Protein AF-E6PV06-F1 (afdb_monomer_lite)

Organism: NCBI:txid410659

Structure (mmCIF, N/CA/C/O backbone):
data_AF-E6PV06-F1
#
_entry.id   AF-E6PV06-F1
#
loop_
_atom_site.group_PDB
_atom_site.id
_atom_site.type_symbol
_atom_site.label_atom_id
_atom_site.label_alt_id
_atom_site.label_comp_id
_atom_site.label_asym_id
_atom_site.label_entity_id
_atom_site.label_seq_id
_atom_site.pdbx_PDB_ins_code
_atom_site.Cartn_x
_atom_site.Cartn_y
_atom_site.Cartn_z
_atom_site.occupancy
_atom_site.B_iso_or_equiv
_atom_site.auth_seq_id
_atom_site.auth_comp_id
_atom_site.auth_asym_id
_atom_site.auth_atom_id
_atom_site.pdbx_PDB_model_num
ATOM 1 N N . MET A 1 1 ? -6.419 16.942 9.540 1.00 58.41 1 MET A N 1
ATOM 2 C CA . MET A 1 1 ? -6.275 15.975 10.646 1.00 58.41 1 MET A CA 1
ATOM 3 C C . MET A 1 1 ? -7.640 15.624 11.221 1.00 58.41 1 MET A C 1
ATOM 5 O O . MET A 1 1 ? -8.009 14.469 11.120 1.00 58.41 1 MET A O 1
ATOM 9 N N . GLU A 1 2 ? -8.436 16.612 11.647 1.00 61.44 2 GLU A N 1
ATOM 10 C CA . GLU A 1 2 ? -9.805 16.440 12.187 1.00 61.44 2 GLU A CA 1
ATOM 11 C C . GLU A 1 2 ? -10.717 15.531 11.332 1.00 61.44 2 GLU A C 1
ATOM 13 O O . GLU A 1 2 ? -11.203 14.512 11.805 1.00 61.44 2 GLU A O 1
ATOM 18 N N . ARG A 1 3 ? -10.823 15.776 10.016 1.00 82.88 3 ARG A N 1
ATOM 19 C CA . ARG A 1 3 ? -11.625 14.914 9.119 1.00 82.88 3 ARG A CA 1
ATOM 20 C C . ARG A 1 3 ? -11.124 13.471 8.984 1.00 82.88 3 ARG A C 1
ATOM 22 O O . ARG A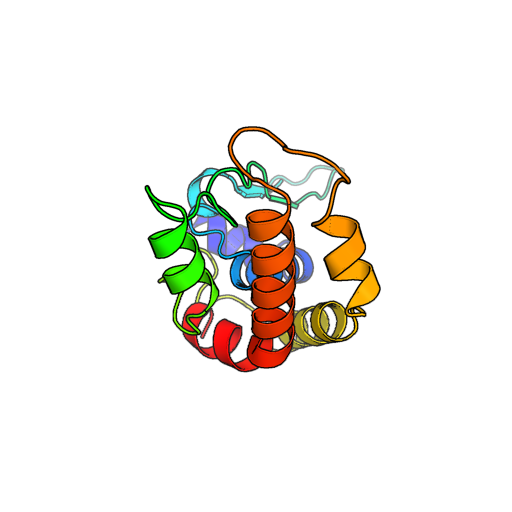 1 3 ? -11.910 12.590 8.646 1.00 82.88 3 ARG A O 1
ATOM 29 N N . ALA A 1 4 ? -9.828 13.223 9.177 1.00 87.94 4 ALA A N 1
ATOM 30 C CA . ALA A 1 4 ? -9.264 11.878 9.060 1.00 87.94 4 ALA A CA 1
ATOM 31 C C . ALA A 1 4 ? -9.593 11.039 10.297 1.00 87.94 4 ALA A C 1
ATOM 33 O O . ALA A 1 4 ? -9.985 9.887 10.162 1.00 87.94 4 ALA A O 1
ATOM 34 N N . GLU A 1 5 ? -9.512 11.646 11.478 1.00 90.38 5 GLU A N 1
ATOM 35 C CA . GLU A 1 5 ? -9.878 11.017 12.746 1.00 90.38 5 GLU A CA 1
ATOM 36 C C . GLU A 1 5 ? -11.382 10.706 12.811 1.00 90.38 5 GLU A C 1
ATOM 38 O O . GLU A 1 5 ? -11.776 9.589 13.151 1.00 90.38 5 GLU A O 1
ATOM 43 N N . GLU A 1 6 ? -12.230 11.641 12.371 1.00 91.12 6 GLU A N 1
ATOM 44 C CA . GLU A 1 6 ? -13.673 11.407 12.228 1.00 91.12 6 GLU A CA 1
ATOM 45 C C . GLU A 1 6 ? -13.973 10.275 11.235 1.00 91.12 6 GLU A C 1
ATOM 47 O O . GLU A 1 6 ? -14.814 9.413 11.498 1.00 91.12 6 GLU A O 1
ATOM 52 N N . THR A 1 7 ? -13.256 10.241 10.106 1.00 90.94 7 THR A N 1
ATOM 53 C CA . THR A 1 7 ? -13.402 9.176 9.105 1.00 90.94 7 THR A CA 1
ATOM 54 C C . THR A 1 7 ? -12.984 7.824 9.670 1.00 90.94 7 THR A C 1
ATOM 56 O O . THR A 1 7 ? -13.732 6.866 9.521 1.00 90.94 7 THR A O 1
ATOM 59 N N . ALA A 1 8 ? -11.836 7.737 10.346 1.00 93.38 8 ALA A N 1
ATOM 60 C CA . ALA A 1 8 ? -11.355 6.497 10.954 1.00 93.38 8 ALA A CA 1
ATOM 61 C C . ALA A 1 8 ? -12.289 6.008 12.071 1.00 93.38 8 ALA A C 1
ATOM 63 O O . ALA A 1 8 ? -12.487 4.808 12.225 1.00 93.38 8 ALA A O 1
ATOM 64 N N . THR A 1 9 ? -12.919 6.927 12.805 1.00 93.38 9 THR A N 1
ATOM 65 C CA . THR A 1 9 ? -13.912 6.589 13.834 1.00 93.38 9 THR A CA 1
ATOM 66 C C . THR A 1 9 ? -15.202 6.044 13.222 1.00 93.38 9 THR A C 1
ATOM 68 O O . THR A 1 9 ? -15.767 5.071 13.720 1.00 93.38 9 THR A O 1
ATOM 71 N N . ARG A 1 10 ? -15.687 6.660 12.137 1.00 92.06 10 ARG A N 1
ATOM 72 C CA . ARG A 1 10 ? -16.947 6.272 11.487 1.00 92.06 10 ARG A CA 1
ATOM 73 C C . ARG A 1 10 ? -16.811 5.041 10.585 1.00 92.06 10 ARG A C 1
ATOM 75 O O . ARG A 1 10 ? -17.741 4.243 10.515 1.00 92.06 10 ARG A O 1
ATOM 82 N N . TYR A 1 11 ? -15.673 4.908 9.911 1.00 94.06 11 TYR A N 1
ATOM 83 C CA . TYR A 1 11 ? -15.361 3.878 8.916 1.00 94.06 11 TYR A CA 1
ATOM 84 C C . TYR A 1 11 ? -14.050 3.149 9.260 1.00 94.06 11 TYR A C 1
ATOM 86 O O . TYR A 1 11 ? -13.089 3.195 8.486 1.00 94.06 11 TYR A O 1
ATOM 94 N N . PRO A 1 12 ? -13.951 2.504 10.437 1.00 94.88 12 PRO A N 1
ATOM 95 C CA . PRO A 1 12 ? -12.684 1.959 10.927 1.00 94.88 12 PRO A CA 1
ATOM 96 C C . PRO A 1 12 ? -12.148 0.817 10.057 1.00 94.88 12 PRO A C 1
ATOM 98 O O . PRO A 1 12 ? -10.938 0.697 9.862 1.00 94.88 12 PRO A O 1
ATOM 101 N N . VAL A 1 13 ? -13.039 -0.010 9.500 1.00 95.75 13 VAL A N 1
ATOM 102 C CA . VAL A 1 13 ? -12.659 -1.133 8.633 1.00 95.75 13 VAL A CA 1
ATOM 103 C C . VAL A 1 13 ? -12.155 -0.616 7.292 1.00 95.75 13 VAL A C 1
ATOM 105 O O . VAL A 1 13 ? -11.106 -1.039 6.816 1.00 95.75 13 VAL A O 1
ATOM 108 N N . GLU A 1 14 ? -12.875 0.320 6.684 1.00 95.50 14 GLU A N 1
ATOM 109 C CA . GLU A 1 14 ? -12.524 0.888 5.392 1.00 95.50 14 GLU A CA 1
ATOM 110 C C . GLU A 1 14 ? -11.237 1.710 5.490 1.00 95.50 14 GLU A C 1
ATOM 112 O O . GLU A 1 14 ? -10.366 1.565 4.631 1.00 95.50 14 GLU A O 1
ATOM 117 N N . ALA A 1 15 ? -11.076 2.511 6.549 1.00 95.88 15 ALA A N 1
ATOM 118 C CA . ALA A 1 15 ? -9.859 3.276 6.811 1.00 95.88 15 ALA A CA 1
ATOM 119 C C . ALA A 1 15 ? -8.634 2.359 6.967 1.00 95.88 15 ALA A C 1
ATOM 121 O O . ALA A 1 15 ? -7.581 2.637 6.388 1.00 95.88 15 ALA A O 1
ATOM 122 N N . ALA A 1 16 ? -8.775 1.237 7.681 1.00 96.88 16 ALA A N 1
ATOM 123 C CA . ALA A 1 16 ? -7.719 0.234 7.788 1.00 96.88 16 ALA A CA 1
ATOM 124 C C . ALA A 1 16 ? -7.423 -0.430 6.435 1.00 96.88 16 ALA A C 1
ATOM 126 O O . ALA A 1 16 ? -6.260 -0.525 6.036 1.00 96.88 16 ALA A O 1
ATOM 127 N N . ASN A 1 17 ? -8.465 -0.833 5.702 1.00 96.88 17 ASN A N 1
ATOM 128 C CA . ASN A 1 17 ? -8.321 -1.487 4.406 1.00 96.88 17 ASN A CA 1
ATOM 129 C C . ASN A 1 17 ? -7.593 -0.590 3.396 1.00 96.88 17 ASN A C 1
ATOM 131 O O . ASN A 1 17 ? -6.639 -1.037 2.759 1.00 96.88 17 ASN A O 1
ATOM 135 N N . ILE A 1 18 ? -8.014 0.674 3.265 1.00 95.81 18 ILE A N 1
ATOM 136 C CA . ILE A 1 18 ? -7.409 1.600 2.303 1.00 95.81 18 ILE A CA 1
ATOM 137 C C . ILE A 1 18 ? -5.978 1.961 2.701 1.00 95.81 18 ILE A C 1
ATOM 139 O O . ILE A 1 18 ? -5.127 2.036 1.827 1.00 95.81 18 ILE A O 1
ATOM 143 N N . ALA A 1 19 ? -5.680 2.113 3.996 1.00 96.75 19 ALA A N 1
ATOM 144 C CA . ALA A 1 19 ? -4.329 2.435 4.448 1.00 96.75 19 ALA A CA 1
ATOM 145 C C . ALA A 1 19 ? -3.337 1.301 4.164 1.00 96.75 19 ALA A C 1
ATOM 147 O O . ALA A 1 19 ? -2.221 1.552 3.712 1.00 96.75 19 ALA A O 1
ATOM 148 N N . VAL A 1 20 ? -3.742 0.049 4.406 1.00 97.75 20 VAL A N 1
ATOM 149 C CA . VAL A 1 20 ? -2.920 -1.125 4.080 1.00 97.75 20 VAL A CA 1
ATOM 150 C C . VAL A 1 20 ? -2.760 -1.267 2.568 1.00 97.75 20 VAL A C 1
ATOM 152 O O . VAL A 1 20 ? -1.658 -1.537 2.094 1.00 97.75 20 VAL A O 1
ATOM 155 N N . PHE A 1 21 ? -3.830 -1.039 1.803 1.00 97.00 21 PHE A N 1
ATOM 156 C CA . PHE A 1 21 ? -3.769 -1.058 0.345 1.00 97.00 21 PHE A CA 1
ATOM 157 C C . PHE A 1 21 ? -2.824 0.020 -0.203 1.00 97.00 21 PHE A C 1
ATOM 159 O O . PHE A 1 21 ? -1.928 -0.297 -0.980 1.00 97.00 21 PHE A O 1
ATOM 166 N N . ASP A 1 22 ? -2.956 1.265 0.258 1.00 96.88 22 ASP A N 1
ATOM 167 C CA . ASP A 1 22 ? -2.097 2.387 -0.126 1.00 96.88 22 ASP A CA 1
ATOM 168 C C . ASP A 1 22 ? -0.629 2.119 0.232 1.00 96.88 22 ASP A C 1
ATOM 170 O O . ASP A 1 22 ? 0.265 2.372 -0.579 1.00 96.88 22 ASP A O 1
ATOM 174 N N . ALA A 1 23 ? -0.369 1.531 1.404 1.00 97.12 23 ALA A N 1
ATOM 175 C CA . ALA A 1 23 ? 0.966 1.093 1.788 1.00 97.12 23 ALA A CA 1
ATOM 176 C C . ALA A 1 23 ? 1.512 0.017 0.834 1.00 97.12 23 ALA A C 1
ATOM 178 O O . ALA A 1 23 ? 2.681 0.081 0.448 1.00 97.12 23 ALA A O 1
ATOM 179 N N . TRP A 1 24 ? 0.691 -0.944 0.406 1.00 97.88 24 TRP A N 1
ATOM 180 C CA . TRP A 1 24 ? 1.106 -1.986 -0.535 1.00 97.88 24 TRP A CA 1
ATOM 181 C C . TRP A 1 24 ? 1.461 -1.418 -1.916 1.00 97.88 24 TRP A C 1
ATOM 183 O O . TRP A 1 24 ? 2.528 -1.741 -2.432 1.00 97.88 24 TRP A O 1
ATOM 193 N N . ILE A 1 25 ? 0.652 -0.511 -2.471 1.00 96.62 25 ILE A N 1
ATOM 194 C CA . ILE A 1 25 ? 0.856 0.051 -3.824 1.00 96.62 25 ILE A CA 1
ATOM 195 C C . ILE A 1 25 ? 1.739 1.313 -3.864 1.00 96.62 25 ILE A C 1
ATOM 197 O O . ILE A 1 25 ? 1.902 1.933 -4.915 1.00 96.62 25 ILE A O 1
ATOM 201 N N . CYS A 1 26 ? 2.296 1.715 -2.722 1.00 96.00 26 CYS A N 1
ATOM 202 C CA . CYS A 1 26 ? 3.068 2.945 -2.536 1.00 96.00 26 CYS A CA 1
ATOM 203 C C . CYS A 1 26 ? 2.309 4.264 -2.783 1.00 96.00 26 CYS A C 1
ATOM 205 O O . CYS A 1 26 ? 2.908 5.252 -3.203 1.00 96.00 26 CYS A O 1
ATOM 207 N N . ASN A 1 27 ? 1.011 4.328 -2.495 1.00 94.81 27 ASN A N 1
ATOM 208 C CA . ASN A 1 27 ? 0.254 5.568 -2.641 1.00 94.81 27 ASN A CA 1
ATOM 209 C C . ASN A 1 27 ? 0.576 6.569 -1.515 1.00 94.81 27 ASN A C 1
ATOM 211 O O . ASN A 1 27 ? 0.281 6.320 -0.346 1.00 94.81 27 ASN A O 1
ATOM 215 N N . ALA A 1 28 ? 1.151 7.719 -1.874 1.00 88.75 28 ALA A N 1
ATOM 216 C CA . ALA A 1 28 ? 1.530 8.771 -0.930 1.00 88.75 28 ALA A CA 1
ATOM 217 C C . ALA A 1 28 ? 0.502 9.916 -0.807 1.00 88.75 28 ALA A C 1
ATOM 219 O O . ALA A 1 28 ? 0.634 10.742 0.095 1.00 88.75 28 ALA A O 1
ATOM 220 N N . ASP A 1 29 ? -0.520 9.978 -1.671 1.00 88.38 29 ASP A N 1
ATOM 221 C CA . ASP A 1 29 ? -1.415 11.145 -1.803 1.00 88.38 29 ASP A CA 1
ATOM 222 C C . ASP A 1 29 ? -2.869 10.868 -1.368 1.00 88.38 29 ASP A C 1
ATOM 224 O O . ASP A 1 29 ? -3.847 11.427 -1.874 1.00 88.38 29 ASP A O 1
ATOM 228 N N . ARG A 1 30 ? -3.063 9.985 -0.381 1.00 91.00 30 ARG A N 1
ATOM 229 C CA . ARG A 1 30 ? -4.413 9.685 0.128 1.00 91.00 30 ARG A CA 1
ATOM 230 C C . ARG A 1 30 ? -5.105 10.912 0.730 1.00 91.00 30 ARG A C 1
ATOM 232 O O . ARG A 1 30 ? -6.327 11.022 0.652 1.00 91.00 30 ARG A O 1
ATOM 239 N N . ALA A 1 31 ? -4.357 11.844 1.320 1.00 86.25 31 ALA A N 1
ATOM 240 C CA . ALA A 1 31 ? -4.931 12.991 2.023 1.00 86.25 31 ALA A CA 1
ATOM 241 C C . ALA A 1 31 ? -5.796 13.888 1.113 1.00 86.25 31 ALA A C 1
ATOM 243 O O . ALA A 1 31 ? -6.865 14.325 1.543 1.00 86.25 31 ALA A O 1
ATOM 244 N N . GLY A 1 32 ? -5.381 14.130 -0.138 1.00 82.75 32 GLY A N 1
ATOM 245 C CA . GLY A 1 32 ? -6.165 14.906 -1.109 1.00 82.75 32 GLY A CA 1
ATOM 246 C C . GLY A 1 32 ? -7.357 14.138 -1.694 1.00 82.75 32 GLY A C 1
ATOM 247 O O . GLY A 1 32 ? -8.395 14.722 -2.034 1.00 82.75 32 GLY A O 1
ATOM 248 N N . ASN A 1 33 ? -7.244 12.809 -1.734 1.00 86.06 33 ASN A N 1
ATOM 249 C CA . ASN A 1 33 ? -8.119 11.932 -2.509 1.00 86.06 33 ASN A CA 1
ATOM 250 C C . ASN A 1 33 ? -9.026 11.029 -1.659 1.00 86.06 33 ASN A C 1
ATOM 252 O O . ASN A 1 33 ? -9.624 10.080 -2.160 1.00 86.06 33 ASN A O 1
ATOM 256 N N . LEU A 1 34 ? -9.161 11.311 -0.366 1.00 88.38 34 LEU A N 1
ATOM 257 C CA . LEU A 1 34 ? -10.123 10.643 0.508 1.00 88.38 34 LEU A CA 1
ATOM 258 C C . LEU A 1 34 ? -11.487 11.344 0.440 1.00 88.38 34 LEU A C 1
ATOM 260 O O . LEU A 1 34 ? -11.580 12.568 0.586 1.00 88.38 34 LEU A O 1
ATOM 264 N N . ARG A 1 35 ? -12.562 10.576 0.246 1.00 88.00 35 ARG A N 1
ATOM 265 C CA . ARG A 1 35 ? -13.946 11.050 0.386 1.00 88.00 35 ARG A CA 1
ATOM 266 C C . ARG A 1 35 ? -14.699 10.124 1.327 1.00 88.00 35 ARG A C 1
ATOM 268 O O . ARG A 1 35 ? -14.692 8.914 1.141 1.00 88.00 35 ARG A O 1
ATOM 275 N N . ALA A 1 36 ? -15.349 10.697 2.329 1.00 86.94 36 ALA A N 1
ATOM 276 C CA . ALA A 1 36 ? -16.142 9.961 3.300 1.00 86.94 36 ALA A CA 1
ATOM 277 C C . ALA A 1 36 ? -17.435 10.719 3.571 1.00 86.94 36 ALA A C 1
ATOM 279 O O . ALA A 1 36 ? -17.429 11.949 3.682 1.00 86.94 36 ALA A O 1
ATOM 280 N N . ASN A 1 37 ? -18.538 9.990 3.684 1.00 86.94 37 ASN A N 1
ATOM 281 C CA . ASN A 1 37 ? -19.797 10.583 4.081 1.00 86.94 37 ASN A CA 1
ATOM 282 C C . ASN A 1 37 ? -19.887 10.676 5.606 1.00 86.94 37 ASN A C 1
ATOM 284 O O . ASN A 1 37 ? -20.160 9.698 6.291 1.00 86.94 37 ASN A O 1
ATOM 288 N N . LEU A 1 38 ? -19.660 11.868 6.150 1.00 83.06 38 LEU A N 1
ATOM 289 C CA . LEU A 1 38 ? -19.713 12.094 7.596 1.00 83.06 38 LEU A CA 1
ATOM 290 C C . LEU A 1 38 ? -21.090 12.579 8.078 1.00 83.06 38 LEU A C 1
ATOM 292 O O . LEU A 1 38 ? -21.317 12.680 9.282 1.00 83.06 38 LEU A O 1
ATOM 296 N N . ALA A 1 39 ? -22.040 12.825 7.169 1.00 80.44 39 ALA A N 1
ATOM 297 C CA . ALA A 1 39 ? -23.394 13.243 7.522 1.00 80.44 39 ALA A CA 1
ATOM 298 C C . ALA A 1 39 ? -24.259 12.054 7.981 1.00 80.44 39 ALA A C 1
ATOM 300 O O . ALA A 1 39 ? -23.995 10.897 7.653 1.00 80.44 39 ALA A O 1
ATOM 301 N N . GLN A 1 40 ? -25.323 12.311 8.746 1.00 64.69 40 GLN A N 1
ATOM 302 C CA . GLN A 1 40 ? -26.364 11.309 9.013 1.00 64.69 40 GLN A CA 1
ATOM 303 C C . GLN A 1 40 ? -27.259 11.150 7.774 1.00 64.69 40 GLN A C 1
ATOM 305 O O . GLN A 1 40 ? -28.382 11.641 7.732 1.00 64.69 40 GLN A O 1
ATOM 310 N N . SER A 1 41 ? -26.743 10.503 6.735 1.00 69.62 41 SER A N 1
ATOM 311 C CA . SER A 1 41 ? -27.523 10.085 5.569 1.00 69.62 41 SER A CA 1
ATOM 312 C C . SER A 1 41 ? -27.526 8.566 5.445 1.00 69.62 41 SER A C 1
ATOM 314 O O . SER A 1 41 ? -26.669 7.893 6.015 1.00 69.62 41 SER A O 1
ATOM 316 N N . THR A 1 42 ? -28.458 8.031 4.660 1.00 66.75 42 THR A N 1
ATOM 317 C CA . THR A 1 42 ? -28.600 6.589 4.400 1.00 66.75 42 THR A CA 1
ATOM 318 C C . THR A 1 42 ? -27.394 5.972 3.689 1.00 66.75 42 THR A C 1
ATOM 320 O O . THR A 1 42 ? -27.138 4.783 3.860 1.00 66.75 42 THR A O 1
ATOM 323 N N . ASP A 1 43 ? -26.627 6.773 2.946 1.00 67.38 43 ASP A N 1
ATOM 324 C CA . ASP A 1 43 ? -25.490 6.290 2.162 1.00 67.38 43 ASP A CA 1
ATOM 325 C C . ASP A 1 43 ? -24.200 6.331 2.990 1.00 67.38 43 ASP A C 1
ATOM 327 O O . ASP A 1 43 ? -23.528 7.358 3.095 1.00 67.38 43 ASP A O 1
ATOM 331 N N . ASN A 1 44 ? -23.848 5.203 3.605 1.00 79.56 44 ASN A N 1
ATOM 332 C CA . ASN A 1 44 ? -22.608 5.058 4.362 1.00 79.56 44 ASN A CA 1
ATOM 333 C C . ASN A 1 44 ? -21.468 4.639 3.437 1.00 79.56 44 ASN A C 1
ATOM 335 O O . ASN A 1 44 ? -21.403 3.485 3.022 1.00 79.56 44 ASN A O 1
ATOM 339 N N . MET A 1 45 ? -20.573 5.574 3.116 1.00 83.62 45 MET A N 1
ATOM 340 C CA . MET A 1 45 ? -19.533 5.323 2.127 1.00 83.62 45 MET A CA 1
ATOM 341 C C . MET A 1 45 ? -18.237 6.072 2.438 1.00 83.62 45 MET A C 1
ATOM 343 O O . MET A 1 45 ? -18.244 7.278 2.698 1.00 83.62 45 MET A O 1
ATOM 347 N N . MET A 1 46 ? -17.124 5.348 2.337 1.00 88.00 46 MET A N 1
ATOM 348 C CA . MET A 1 46 ? -15.766 5.878 2.296 1.00 88.00 46 MET A CA 1
ATOM 349 C C . MET A 1 46 ? -15.089 5.368 1.023 1.00 88.00 46 MET A C 1
ATOM 351 O O . MET A 1 46 ? -15.083 4.167 0.764 1.00 88.00 46 MET A O 1
ATOM 355 N N . ILE A 1 47 ? -14.527 6.271 0.223 1.00 85.12 47 ILE A N 1
ATOM 356 C CA . ILE A 1 47 ? -13.839 5.947 -1.027 1.00 85.12 47 ILE A CA 1
ATOM 357 C C . ILE A 1 47 ? -12.465 6.610 -1.036 1.00 85.12 47 ILE A C 1
ATOM 359 O O . ILE A 1 47 ? -12.321 7.806 -0.762 1.00 85.12 47 ILE A O 1
ATOM 363 N N . GLY A 1 48 ? -11.463 5.820 -1.414 1.00 82.56 48 GLY A N 1
ATOM 364 C CA . GLY A 1 48 ? -10.213 6.339 -1.940 1.00 82.56 48 GLY A CA 1
ATOM 365 C C . GLY A 1 48 ? -10.366 6.630 -3.431 1.00 82.56 48 GLY A C 1
ATOM 366 O O . GLY A 1 48 ? -10.570 5.714 -4.218 1.00 82.56 48 GLY A O 1
ATOM 367 N N . LEU A 1 49 ? -10.316 7.902 -3.812 1.00 83.44 49 LEU A N 1
ATOM 368 C CA . LEU A 1 49 ? -10.221 8.320 -5.209 1.00 83.44 49 LEU A CA 1
ATOM 369 C C . LEU A 1 49 ? -8.749 8.383 -5.623 1.00 83.44 49 LEU A C 1
ATOM 371 O O . LEU A 1 49 ? -7.881 8.313 -4.758 1.00 83.44 49 LEU A O 1
ATOM 375 N N . ASP A 1 50 ? -8.509 8.500 -6.925 1.00 84.19 50 ASP A N 1
ATOM 376 C CA . ASP A 1 50 ? -7.219 8.796 -7.559 1.00 84.19 50 ASP A CA 1
ATOM 377 C C . ASP A 1 50 ? -5.981 8.098 -6.953 1.00 84.19 50 ASP A C 1
ATOM 379 O O . ASP A 1 50 ? -5.424 8.485 -5.924 1.00 84.19 50 ASP A O 1
ATOM 383 N N . HIS A 1 51 ? -5.521 7.062 -7.650 1.00 86.06 51 HIS A N 1
ATOM 384 C CA . HIS A 1 51 ? -4.284 6.350 -7.334 1.00 86.06 51 HIS A CA 1
ATOM 385 C C . HIS A 1 51 ? -3.154 6.697 -8.317 1.00 86.06 51 HIS A C 1
ATOM 387 O O . HIS A 1 51 ? -2.171 5.963 -8.400 1.00 86.06 51 HIS A O 1
ATOM 393 N N . GLY A 1 52 ? -3.266 7.796 -9.071 1.00 84.19 52 GLY A N 1
ATOM 394 C CA . GLY A 1 52 ? -2.293 8.188 -10.093 1.00 84.19 52 GLY A CA 1
ATOM 395 C C . GLY A 1 52 ? -0.882 8.446 -9.555 1.00 84.19 52 GLY A C 1
ATOM 396 O O . GLY A 1 52 ? 0.079 8.331 -10.303 1.00 84.19 52 GLY A O 1
ATOM 397 N N . GLY A 1 53 ? -0.736 8.725 -8.256 1.00 86.69 53 GLY A N 1
ATOM 398 C CA . GLY A 1 53 ? 0.554 8.877 -7.570 1.00 86.69 53 GLY A CA 1
ATOM 399 C C . GLY A 1 53 ? 1.135 7.586 -6.975 1.00 86.69 53 GLY A C 1
ATOM 400 O O . GLY A 1 53 ? 1.922 7.666 -6.034 1.00 86.69 53 GLY A O 1
ATOM 401 N N . SER A 1 54 ? 0.713 6.408 -7.445 1.00 93.75 54 SER A N 1
ATOM 402 C CA . SER A 1 54 ? 1.139 5.089 -6.941 1.00 93.75 54 SER A CA 1
ATOM 403 C C . SER A 1 54 ? 1.946 4.291 -7.982 1.00 93.75 54 SER A C 1
ATOM 405 O O . SER A 1 54 ? 2.142 4.745 -9.110 1.00 93.75 54 SER A O 1
ATOM 407 N N . LEU A 1 55 ? 2.428 3.094 -7.622 1.00 95.00 55 LEU A N 1
ATOM 408 C CA . LEU A 1 55 ? 3.125 2.167 -8.532 1.00 95.00 55 LEU A CA 1
ATOM 409 C C . LEU A 1 55 ? 4.328 2.805 -9.262 1.00 95.00 55 LEU A C 1
ATOM 411 O O . LEU A 1 55 ? 5.236 3.316 -8.618 1.00 95.00 55 LEU A O 1
ATOM 415 N N . LEU A 1 56 ? 4.370 2.774 -10.598 1.00 94.19 56 LEU A N 1
ATOM 416 C CA . LEU A 1 56 ? 5.473 3.347 -11.385 1.00 94.19 56 LEU A CA 1
ATOM 417 C C . LEU A 1 56 ? 5.478 4.884 -11.398 1.00 94.19 56 LEU A C 1
ATOM 419 O O . LEU A 1 56 ? 6.460 5.486 -11.816 1.00 94.19 56 LEU A O 1
ATOM 423 N N . SER A 1 57 ? 4.411 5.520 -10.912 1.00 93.06 57 SER A N 1
ATOM 424 C CA . SER A 1 57 ? 4.275 6.978 -10.836 1.00 93.06 57 SER A CA 1
ATOM 425 C C . SER A 1 57 ? 4.714 7.551 -9.488 1.00 93.06 57 SER A C 1
ATOM 427 O O . SER A 1 57 ? 4.595 8.752 -9.259 1.00 93.06 57 SER A O 1
ATOM 429 N N . VAL A 1 58 ? 5.257 6.725 -8.585 1.00 93.38 58 VAL A N 1
ATOM 430 C CA . VAL A 1 58 ? 5.756 7.209 -7.289 1.00 93.38 58 VAL A CA 1
ATOM 431 C C . VAL A 1 58 ? 7.035 8.029 -7.387 1.00 93.38 58 VAL A C 1
ATOM 433 O O . VAL A 1 58 ? 7.479 8.515 -6.353 1.00 93.38 58 VAL A O 1
ATOM 436 N N . ALA A 1 59 ? 7.661 8.157 -8.558 1.00 93.25 59 ALA A N 1
ATOM 437 C CA . ALA A 1 59 ? 8.867 8.947 -8.795 1.00 93.25 59 ALA A CA 1
ATOM 438 C C . ALA A 1 59 ? 8.906 9.484 -10.236 1.00 93.25 59 ALA A C 1
ATOM 440 O O . ALA A 1 59 ? 8.153 9.031 -11.092 1.00 93.25 59 ALA A O 1
ATOM 441 N N . ASP A 1 60 ? 9.829 10.412 -10.503 1.00 91.62 60 ASP A N 1
ATOM 442 C CA . ASP A 1 60 ? 9.977 11.051 -11.820 1.00 91.62 60 ASP A CA 1
ATOM 443 C C . ASP A 1 60 ? 10.605 10.130 -12.879 1.00 91.62 60 ASP A C 1
ATOM 445 O O . ASP A 1 60 ? 10.488 10.379 -14.078 1.00 91.62 60 ASP A O 1
ATOM 449 N N . THR A 1 61 ? 11.295 9.070 -12.446 1.00 92.69 61 THR A N 1
ATOM 450 C CA . THR A 1 61 ? 11.905 8.068 -13.324 1.00 92.69 61 THR A CA 1
ATOM 451 C C . THR A 1 61 ? 11.517 6.665 -12.888 1.00 92.69 61 THR A C 1
ATOM 453 O O . THR A 1 61 ? 11.255 6.411 -11.710 1.00 92.69 61 THR A O 1
ATOM 456 N N . ILE A 1 62 ? 11.520 5.738 -13.845 1.00 91.88 62 ILE A N 1
ATOM 457 C CA . ILE A 1 62 ? 11.141 4.349 -13.594 1.00 91.88 62 ILE A CA 1
ATOM 458 C C . ILE A 1 62 ? 12.097 3.644 -12.622 1.00 91.88 62 ILE A C 1
ATOM 460 O O . ILE A 1 62 ? 11.646 2.956 -11.708 1.00 91.88 62 ILE A O 1
ATOM 464 N N . ASP A 1 63 ? 13.402 3.900 -12.739 1.00 93.00 63 ASP A N 1
ATOM 465 C CA . ASP A 1 63 ? 14.412 3.355 -11.826 1.00 93.00 63 ASP A CA 1
ATOM 466 C C . ASP A 1 63 ? 14.166 3.834 -10.390 1.00 93.00 63 ASP A C 1
ATOM 468 O O . ASP A 1 63 ? 14.098 3.034 -9.457 1.00 93.00 63 ASP A O 1
ATOM 472 N N . ALA A 1 64 ? 13.919 5.137 -10.213 1.00 95.12 64 ALA A N 1
ATOM 473 C CA . ALA A 1 64 ? 13.604 5.700 -8.905 1.00 95.12 64 ALA A CA 1
ATOM 474 C C . ALA A 1 64 ? 12.264 5.180 -8.354 1.00 95.12 64 ALA A C 1
ATOM 476 O O . ALA A 1 64 ? 12.100 5.070 -7.134 1.00 95.12 64 ALA A O 1
ATOM 477 N N . ALA A 1 65 ? 11.302 4.859 -9.224 1.00 95.69 65 ALA A N 1
ATOM 478 C CA . ALA A 1 65 ? 10.042 4.251 -8.817 1.00 95.69 65 ALA A CA 1
ATOM 479 C C . ALA A 1 65 ? 10.270 2.832 -8.278 1.00 95.69 65 ALA A C 1
ATOM 481 O O . ALA A 1 65 ? 9.763 2.503 -7.205 1.00 95.69 65 ALA A O 1
ATOM 482 N N . PHE A 1 66 ? 11.095 2.020 -8.946 1.00 95.94 66 PHE A N 1
ATOM 483 C CA . PHE A 1 66 ? 11.457 0.689 -8.455 1.00 95.94 66 PHE A CA 1
ATOM 484 C C . PHE A 1 66 ? 12.261 0.728 -7.155 1.00 95.94 66 PHE A C 1
ATOM 486 O O . PHE A 1 66 ? 11.988 -0.073 -6.255 1.00 95.94 66 PHE A O 1
ATOM 493 N N . ASP A 1 67 ? 13.174 1.688 -7.005 1.00 95.44 67 ASP A N 1
ATOM 494 C CA . ASP A 1 67 ? 13.885 1.913 -5.744 1.00 95.44 67 ASP A CA 1
ATOM 495 C C . ASP A 1 67 ? 12.910 2.213 -4.595 1.00 95.44 67 ASP A C 1
ATOM 497 O O . ASP A 1 67 ? 13.056 1.684 -3.492 1.00 95.44 67 ASP A O 1
ATOM 501 N N . ARG A 1 68 ? 11.871 3.026 -4.838 1.00 95.88 68 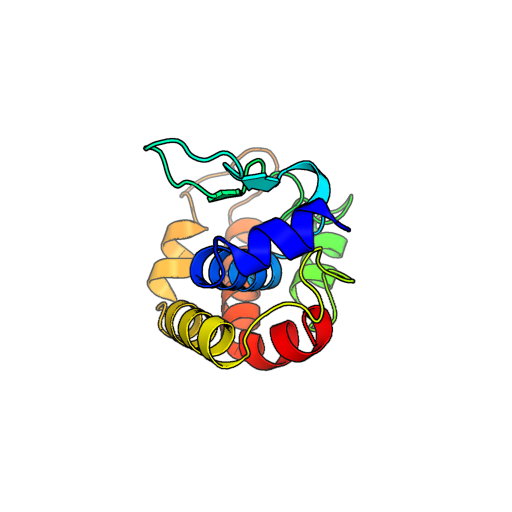ARG A N 1
ATOM 502 C CA . ARG A 1 68 ? 10.821 3.318 -3.843 1.00 95.88 68 ARG A CA 1
ATOM 503 C C . ARG A 1 68 ? 9.917 2.113 -3.580 1.00 95.88 68 ARG A C 1
ATOM 505 O O . ARG A 1 68 ? 9.592 1.842 -2.425 1.00 95.88 68 ARG A O 1
ATOM 512 N N . LEU A 1 69 ? 9.542 1.353 -4.608 1.00 96.62 69 LEU A N 1
ATOM 513 C CA . LEU A 1 69 ? 8.711 0.154 -4.458 1.00 96.62 69 LEU A CA 1
ATOM 514 C C . LEU A 1 69 ? 9.407 -0.929 -3.616 1.00 96.62 69 LEU A C 1
ATOM 516 O O . LEU A 1 69 ? 8.747 -1.614 -2.836 1.00 96.62 69 LEU A O 1
ATOM 520 N N . LYS A 1 70 ? 10.737 -1.046 -3.685 1.00 94.94 70 LYS A N 1
ATOM 521 C CA . LYS A 1 70 ? 11.525 -2.021 -2.904 1.00 94.94 70 LYS A CA 1
ATOM 522 C C . LYS A 1 70 ? 11.934 -1.525 -1.509 1.00 94.94 70 LYS A C 1
ATOM 524 O O . LYS A 1 70 ? 12.786 -2.121 -0.852 1.00 94.94 70 LYS A O 1
ATOM 529 N N . ARG A 1 71 ? 11.319 -0.442 -1.023 1.00 95.44 71 ARG A N 1
ATOM 530 C CA . ARG A 1 71 ? 11.578 0.132 0.302 1.00 95.44 71 ARG A CA 1
ATOM 531 C C . ARG A 1 71 ? 10.447 -0.129 1.282 1.00 95.44 71 ARG A C 1
ATOM 533 O O . ARG A 1 71 ? 9.285 0.178 1.021 1.00 95.44 71 ARG A O 1
ATOM 540 N N . ALA A 1 72 ? 10.807 -0.634 2.460 1.00 95.94 72 ALA A N 1
ATOM 541 C CA . ALA A 1 72 ? 9.845 -0.887 3.529 1.00 95.94 72 ALA A CA 1
ATOM 542 C C . ALA A 1 72 ? 9.404 0.383 4.285 1.00 95.94 72 ALA A C 1
ATOM 544 O O . ALA A 1 72 ? 8.476 0.336 5.081 1.00 95.94 72 ALA A O 1
ATOM 545 N N . ASP A 1 73 ? 10.090 1.506 4.077 1.00 94.06 73 ASP A N 1
ATOM 546 C CA . ASP A 1 73 ? 9.829 2.810 4.699 1.00 94.06 73 ASP A CA 1
ATOM 547 C C . ASP A 1 73 ? 9.161 3.814 3.738 1.00 94.06 73 ASP A C 1
ATOM 549 O O . ASP A 1 73 ? 9.156 5.014 4.003 1.00 94.06 73 ASP A O 1
ATOM 553 N N . TRP A 1 74 ? 8.620 3.334 2.613 1.00 93.31 74 TRP A N 1
ATOM 554 C CA . TRP A 1 74 ? 7.905 4.151 1.634 1.00 93.31 74 TRP A CA 1
ATOM 555 C C . TRP A 1 74 ? 6.466 3.650 1.433 1.00 93.31 74 TRP A C 1
ATOM 557 O O . TRP A 1 74 ? 6.292 2.433 1.290 1.00 93.31 74 TRP A O 1
ATOM 567 N N . PRO A 1 75 ? 5.443 4.529 1.344 1.00 92.81 75 PRO A N 1
ATOM 568 C CA . PRO A 1 75 ? 5.480 5.996 1.457 1.00 92.81 75 PRO A CA 1
ATOM 569 C C . PRO A 1 75 ? 5.937 6.499 2.839 1.00 92.81 75 PRO A C 1
ATOM 571 O O . PRO A 1 75 ? 5.842 5.762 3.817 1.00 92.81 75 PRO A O 1
ATOM 574 N N . PRO A 1 76 ? 6.420 7.753 2.949 1.00 89.81 76 PRO A N 1
ATOM 575 C CA . PRO A 1 76 ? 7.012 8.281 4.185 1.00 89.81 76 PRO A CA 1
ATOM 576 C C . PRO A 1 76 ? 5.996 8.481 5.325 1.00 89.81 76 PRO A C 1
ATOM 578 O O . PRO A 1 76 ? 6.377 8.745 6.466 1.00 89.81 76 PRO A O 1
ATOM 581 N N . GLY A 1 77 ? 4.700 8.370 5.035 1.00 88.31 77 GLY A N 1
ATOM 582 C CA . GLY A 1 77 ? 3.625 8.438 6.013 1.00 88.31 77 GLY A CA 1
ATOM 583 C C . GLY A 1 77 ? 2.262 8.224 5.366 1.00 88.31 77 GLY A C 1
ATOM 584 O O . GLY A 1 77 ? 2.152 8.076 4.149 1.00 88.31 77 GLY A O 1
ATOM 585 N N . HIS A 1 78 ? 1.219 8.220 6.193 1.00 94.75 78 HIS A N 1
ATOM 586 C CA . HIS A 1 78 ? -0.164 8.065 5.755 1.00 94.75 78 HIS A CA 1
ATOM 587 C C . HIS A 1 78 ? -1.099 8.944 6.591 1.00 94.75 78 HIS A C 1
ATOM 589 O O . HIS A 1 78 ? -0.832 9.204 7.764 1.00 94.75 78 HIS A O 1
ATOM 595 N N . VAL A 1 79 ? -2.227 9.365 6.013 1.00 94.38 79 VAL A N 1
ATOM 596 C CA . VAL A 1 79 ? -3.197 10.253 6.682 1.00 94.38 79 VAL A CA 1
ATOM 597 C C . VAL A 1 79 ? -3.817 9.639 7.947 1.00 94.38 79 VAL A C 1
ATOM 599 O O . VAL A 1 79 ? -4.195 10.370 8.855 1.00 94.38 79 VAL A O 1
ATOM 602 N N . PHE A 1 80 ? -3.873 8.306 8.023 1.00 95.50 80 PHE A N 1
ATOM 603 C CA . PHE A 1 80 ? -4.402 7.551 9.169 1.00 95.50 80 PHE A CA 1
ATOM 604 C C . PHE A 1 80 ? -3.321 7.021 10.128 1.00 95.50 80 PHE A C 1
ATOM 606 O O . PHE A 1 80 ? -3.599 6.138 10.938 1.00 95.50 80 PHE A O 1
ATOM 613 N N . LYS A 1 81 ? -2.075 7.502 10.029 1.00 95.00 81 LYS A N 1
ATOM 614 C CA . LYS A 1 81 ? -0.990 7.057 10.914 1.00 95.00 81 LYS A CA 1
ATOM 615 C C . LYS A 1 81 ? -1.372 7.250 12.388 1.00 95.00 81 LYS A C 1
ATOM 617 O O . LYS A 1 81 ? -1.795 8.338 12.772 1.00 95.00 81 LYS A O 1
ATOM 622 N N . GLY A 1 82 ? -1.226 6.196 13.192 1.00 94.50 82 GLY A N 1
ATOM 623 C CA . GLY A 1 82 ? -1.558 6.193 14.619 1.00 94.50 82 GLY A CA 1
ATOM 624 C C . GLY A 1 82 ? -3.057 6.186 14.955 1.00 94.50 82 GLY A C 1
ATOM 625 O O . GLY A 1 82 ? -3.398 6.273 16.130 1.00 94.50 82 GLY A O 1
ATOM 626 N N . MET A 1 83 ? -3.956 6.088 13.963 1.00 95.12 83 MET A N 1
ATOM 627 C CA . MET A 1 83 ? -5.418 6.172 14.164 1.00 95.12 83 MET A CA 1
ATOM 628 C C . MET A 1 83 ? -6.150 4.832 13.993 1.00 95.12 83 MET A C 1
ATOM 630 O O . MET A 1 83 ? -7.352 4.751 14.233 1.00 95.12 83 MET A O 1
ATOM 634 N N . LEU A 1 84 ? -5.464 3.792 13.515 1.00 96.44 84 LEU A N 1
ATOM 635 C CA . LEU A 1 84 ? -6.091 2.549 13.062 1.00 96.44 84 LEU A CA 1
ATOM 636 C C . LEU A 1 84 ? -6.011 1.452 14.125 1.00 96.44 84 LEU A C 1
ATOM 638 O O . LEU A 1 84 ? -4.977 1.284 14.768 1.00 96.44 84 LEU A O 1
ATOM 642 N N . ASP A 1 85 ? -7.074 0.655 14.253 1.00 95.94 85 ASP A N 1
ATOM 643 C CA . ASP A 1 85 ? -7.053 -0.562 15.071 1.00 95.94 85 ASP A CA 1
ATOM 644 C C . ASP A 1 85 ? -6.109 -1.605 14.431 1.00 95.94 85 ASP A C 1
ATOM 646 O O . ASP A 1 85 ? -6.361 -2.035 13.295 1.00 95.94 85 ASP A O 1
ATOM 650 N N . PRO A 1 86 ? -5.056 -2.063 15.141 1.00 96.25 86 PRO A N 1
ATOM 651 C CA . PRO A 1 86 ? -4.124 -3.069 14.637 1.00 96.25 86 PRO A CA 1
ATOM 652 C C . PRO A 1 86 ? -4.785 -4.380 14.194 1.00 96.25 86 PRO A C 1
ATOM 654 O O . PRO A 1 86 ? -4.270 -5.067 13.318 1.00 96.25 86 PRO A O 1
ATOM 657 N N . ARG A 1 87 ? -5.934 -4.754 14.771 1.00 97.12 87 ARG A N 1
ATOM 658 C CA . ARG A 1 87 ? -6.665 -5.968 14.374 1.00 97.12 87 ARG A CA 1
ATOM 659 C C . ARG A 1 87 ? -7.280 -5.825 12.984 1.00 97.12 87 ARG A C 1
ATOM 661 O O . ARG A 1 87 ? -7.313 -6.790 12.223 1.00 97.12 87 ARG A O 1
ATOM 668 N N . LEU A 1 88 ? -7.762 -4.629 12.649 1.00 97.75 88 LEU A N 1
ATOM 669 C CA . LEU A 1 88 ? -8.374 -4.352 11.349 1.00 97.75 88 LEU A CA 1
ATOM 670 C C . LEU A 1 88 ? -7.315 -4.248 10.251 1.00 97.75 88 LEU A C 1
ATOM 672 O O . LEU A 1 88 ? -7.516 -4.785 9.161 1.00 97.75 88 LEU A O 1
ATOM 676 N N . THR A 1 89 ? -6.168 -3.627 10.544 1.00 97.81 89 THR A N 1
ATOM 677 C CA . THR A 1 89 ? -5.037 -3.610 9.606 1.00 97.81 89 THR A CA 1
ATOM 678 C C . THR A 1 89 ? -4.486 -5.017 9.392 1.00 97.81 89 THR A C 1
ATOM 680 O O . THR A 1 89 ? -4.276 -5.397 8.242 1.00 97.81 89 THR A O 1
ATOM 683 N N . GLN A 1 90 ? -4.359 -5.832 10.447 1.00 98.25 90 GLN A N 1
ATOM 684 C CA . GLN A 1 90 ? -3.928 -7.230 10.341 1.00 98.25 90 GLN A CA 1
ATOM 685 C C . GLN A 1 90 ? -4.822 -8.050 9.404 1.00 98.25 90 GLN A C 1
ATOM 687 O O . GLN A 1 90 ? -4.319 -8.731 8.513 1.00 98.25 90 GLN A O 1
ATOM 692 N N . ALA A 1 91 ? -6.145 -7.924 9.536 1.00 98.12 91 ALA A N 1
ATOM 693 C CA . ALA A 1 91 ? -7.083 -8.630 8.666 1.00 98.12 9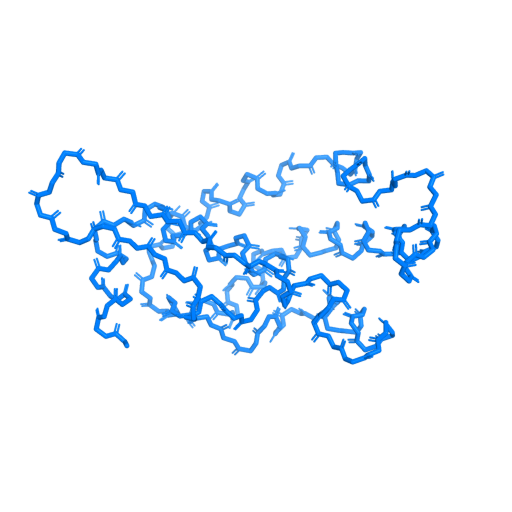1 ALA A CA 1
ATOM 694 C C . ALA A 1 91 ? -6.915 -8.254 7.182 1.00 98.12 91 ALA A C 1
ATOM 696 O O . ALA A 1 91 ? -7.120 -9.090 6.304 1.00 98.12 91 ALA A O 1
ATOM 697 N N . MET A 1 92 ? -6.556 -7.003 6.868 1.00 98.19 92 MET A N 1
ATOM 698 C CA . MET A 1 92 ? -6.262 -6.606 5.488 1.00 98.19 92 MET A CA 1
ATOM 699 C C . MET A 1 92 ? -4.882 -7.085 5.023 1.00 98.19 92 MET A C 1
ATOM 701 O O . MET A 1 92 ? -4.757 -7.515 3.878 1.00 98.19 92 MET A O 1
ATOM 705 N N . ILE A 1 93 ? -3.867 -7.055 5.894 1.00 98.62 93 ILE A N 1
ATOM 706 C CA . ILE A 1 93 ? -2.528 -7.584 5.591 1.00 98.62 93 ILE A CA 1
ATOM 707 C C . ILE A 1 93 ? -2.636 -9.048 5.162 1.00 98.62 93 ILE A C 1
ATOM 709 O O . ILE A 1 93 ? -2.132 -9.404 4.102 1.00 98.62 93 ILE A O 1
ATOM 713 N N . GLU A 1 94 ? -3.362 -9.867 5.925 1.00 98.56 94 GLU A N 1
ATOM 714 C CA . GLU A 1 94 ? -3.569 -11.290 5.628 1.00 98.56 94 GLU A CA 1
ATOM 715 C C . GLU A 1 94 ? -4.274 -11.511 4.284 1.00 98.56 94 GLU A C 1
ATOM 717 O O . GLU A 1 94 ? -3.887 -12.394 3.520 1.00 98.56 94 GLU A O 1
ATOM 722 N N . ARG A 1 95 ? -5.273 -10.682 3.946 1.00 98.25 95 ARG A N 1
ATOM 723 C CA . ARG A 1 95 ? -5.954 -10.754 2.641 1.00 98.25 95 ARG A CA 1
ATOM 724 C C . ARG A 1 95 ? -5.007 -10.465 1.484 1.00 98.25 95 ARG A C 1
ATOM 726 O O . ARG A 1 95 ? -5.033 -11.190 0.495 1.00 98.25 95 ARG A O 1
ATOM 733 N N . VAL A 1 96 ? -4.187 -9.421 1.601 1.00 98.38 96 VAL A N 1
ATOM 734 C CA . VAL A 1 96 ? -3.212 -9.063 0.562 1.00 98.38 96 VAL A CA 1
ATOM 735 C C . VAL A 1 96 ? -2.129 -10.137 0.462 1.00 98.38 96 VAL A C 1
ATOM 737 O O . VAL A 1 96 ? -1.812 -10.579 -0.638 1.00 98.38 96 VAL A O 1
ATOM 740 N N . GLN A 1 97 ? -1.615 -10.621 1.595 1.00 98.44 97 GLN A N 1
ATOM 741 C CA . GLN A 1 97 ? -0.631 -11.707 1.649 1.00 98.44 97 GLN A CA 1
ATOM 742 C C . GLN A 1 97 ? -1.148 -13.032 1.085 1.00 98.44 97 GLN A C 1
ATOM 744 O O . GLN A 1 97 ? -0.363 -13.808 0.550 1.00 98.44 97 GLN A O 1
ATOM 749 N N . GLY A 1 98 ? -2.458 -13.269 1.142 1.00 98.25 98 GLY A N 1
ATOM 750 C CA . GLY A 1 98 ? -3.097 -14.429 0.525 1.00 98.25 98 GLY A CA 1
ATOM 751 C C . GLY A 1 98 ? -3.219 -14.370 -1.003 1.00 98.25 98 GLY A C 1
ATOM 752 O O . GLY A 1 98 ? -3.621 -15.367 -1.604 1.00 98.25 98 GLY A O 1
ATOM 753 N N . LEU A 1 99 ? -2.903 -13.242 -1.653 1.00 98.38 99 LEU A N 1
ATOM 754 C CA . LEU A 1 99 ? -2.921 -13.145 -3.115 1.00 98.38 99 LEU A CA 1
ATOM 755 C C . LEU A 1 99 ? -1.810 -14.003 -3.722 1.00 98.38 99 LEU A C 1
ATOM 757 O O . LEU A 1 99 ? -0.647 -13.886 -3.336 1.00 98.38 99 LEU A O 1
ATOM 761 N N . SER A 1 100 ? -2.149 -14.825 -4.716 1.00 98.44 100 SER A N 1
ATOM 762 C CA . SER A 1 100 ? -1.159 -15.625 -5.438 1.00 98.44 100 SER A CA 1
ATOM 763 C C . SER A 1 100 ? -0.261 -14.754 -6.320 1.00 98.44 100 SER A C 1
ATOM 765 O O . SER A 1 100 ? -0.671 -13.691 -6.791 1.00 98.44 100 SER A O 1
ATOM 767 N N . ASP A 1 101 ? 0.954 -15.233 -6.596 1.00 98.50 101 ASP A N 1
ATOM 768 C CA . ASP A 1 101 ? 1.865 -14.578 -7.546 1.00 98.50 101 ASP A CA 1
ATOM 769 C C . ASP A 1 101 ? 1.206 -14.420 -8.919 1.00 98.50 101 ASP A C 1
ATOM 771 O O . ASP A 1 101 ? 1.282 -13.349 -9.512 1.00 98.50 101 ASP A O 1
ATOM 775 N N . ALA A 1 102 ? 0.483 -15.450 -9.373 1.00 97.94 102 ALA A N 1
ATOM 776 C CA . ALA A 1 102 ? -0.261 -15.424 -10.629 1.00 97.94 102 ALA A CA 1
ATOM 777 C C . ALA A 1 102 ? -1.304 -14.296 -10.663 1.00 97.94 102 ALA A C 1
ATOM 779 O O . ALA A 1 102 ? -1.367 -13.562 -11.639 1.00 97.94 102 ALA A O 1
ATOM 780 N N . ALA A 1 103 ? -2.062 -14.085 -9.579 1.00 98.00 103 ALA A N 1
ATOM 781 C CA . ALA A 1 103 ? -3.047 -13.004 -9.526 1.00 98.00 103 ALA A CA 1
ATOM 782 C C . ALA A 1 103 ? -2.397 -11.613 -9.638 1.00 98.00 103 ALA A C 1
ATOM 784 O O . ALA A 1 103 ? -2.965 -10.714 -10.255 1.00 98.00 103 ALA A O 1
ATOM 785 N N . ILE A 1 104 ? -1.204 -11.428 -9.062 1.00 97.94 104 ILE A N 1
ATOM 786 C CA . ILE A 1 104 ? -0.454 -10.169 -9.172 1.00 97.94 104 ILE A CA 1
ATOM 787 C C . ILE A 1 104 ? 0.138 -10.010 -10.576 1.00 97.94 104 ILE A C 1
ATOM 789 O O . ILE A 1 104 ? 0.058 -8.927 -11.153 1.00 97.94 104 ILE A O 1
ATOM 793 N N . GLN A 1 105 ? 0.710 -11.075 -11.138 1.00 97.19 105 GLN A N 1
ATOM 794 C CA . GLN A 1 105 ? 1.270 -11.081 -12.491 1.00 97.19 105 GLN A CA 1
ATOM 795 C C . GLN A 1 105 ? 0.200 -10.770 -13.540 1.00 97.19 105 GLN A C 1
ATOM 797 O O . GLN A 1 105 ? 0.403 -9.866 -14.349 1.00 97.19 105 GLN A O 1
ATOM 802 N N . ASP A 1 106 ? -0.954 -11.434 -13.470 1.00 96.19 106 ASP A N 1
ATOM 803 C CA . ASP A 1 106 ? -2.091 -11.212 -14.369 1.00 96.19 106 ASP A CA 1
ATOM 804 C C . ASP A 1 106 ? -2.618 -9.772 -14.280 1.00 96.19 106 ASP A C 1
ATOM 806 O O . ASP A 1 106 ? -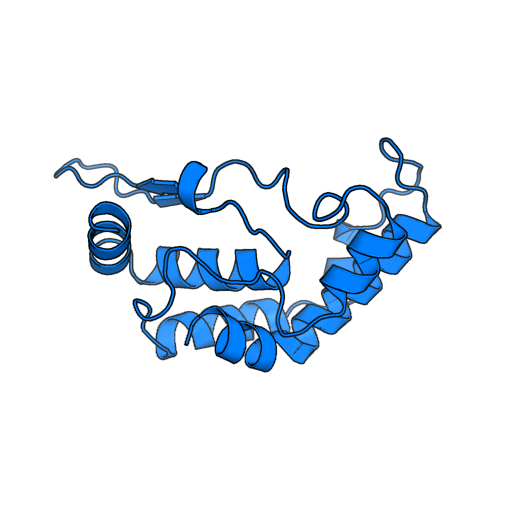3.027 -9.190 -15.282 1.00 96.19 106 ASP A O 1
ATOM 810 N N . ALA A 1 107 ? -2.577 -9.165 -13.089 1.00 94.56 107 ALA A N 1
ATOM 811 C CA . ALA A 1 107 ? -2.982 -7.776 -12.896 1.00 94.56 107 ALA A CA 1
ATOM 812 C C . ALA A 1 107 ? -1.974 -6.756 -13.461 1.00 94.56 107 ALA A C 1
ATOM 814 O O . ALA A 1 107 ? -2.356 -5.622 -13.750 1.00 94.56 107 ALA A O 1
ATOM 815 N N . CYS A 1 108 ? -0.698 -7.128 -13.602 1.00 94.12 108 CYS A N 1
ATOM 816 C CA . CYS A 1 108 ? 0.372 -6.211 -14.009 1.00 94.12 108 CYS A CA 1
ATOM 817 C C . CYS A 1 108 ? 0.779 -6.352 -15.481 1.00 94.12 108 CYS A C 1
ATOM 819 O O . CYS A 1 108 ? 1.187 -5.363 -16.090 1.00 94.12 108 CYS A O 1
ATOM 821 N N . ILE A 1 109 ? 0.718 -7.562 -16.047 1.00 92.75 109 ILE A N 1
ATOM 822 C CA . ILE A 1 109 ? 1.279 -7.886 -17.364 1.00 92.75 109 ILE A CA 1
ATOM 823 C C . ILE A 1 109 ? 0.162 -7.898 -18.409 1.00 92.75 109 ILE A C 1
ATOM 825 O O . ILE A 1 109 ? -0.603 -8.850 -18.526 1.00 92.75 109 ILE A O 1
ATOM 829 N N . LEU A 1 110 ? 0.093 -6.840 -19.216 1.00 89.56 110 LEU A N 1
ATOM 830 C CA . LEU A 1 110 ? -1.040 -6.562 -20.107 1.00 89.56 110 LEU A CA 1
ATOM 831 C C . LEU A 1 110 ? -0.804 -6.985 -21.569 1.00 89.56 110 LEU A C 1
ATOM 833 O O . LEU A 1 110 ? -1.542 -6.584 -22.467 1.00 89.56 110 LEU A O 1
ATOM 837 N N . GLY A 1 111 ? 0.226 -7.796 -21.832 1.00 83.31 111 GLY A N 1
ATOM 838 C CA . GLY A 1 111 ? 0.487 -8.383 -23.156 1.00 83.31 111 GLY A CA 1
ATOM 839 C C . GLY A 1 111 ? 0.996 -7.405 -24.226 1.00 83.31 111 GLY A C 1
ATOM 840 O O . GLY A 1 111 ? 1.152 -7.793 -25.382 1.00 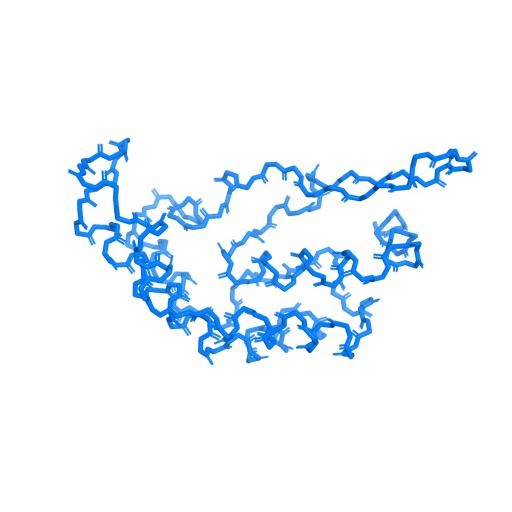83.31 111 GLY A O 1
ATOM 841 N N . GLY A 1 112 ? 1.294 -6.156 -23.857 1.00 87.19 112 GLY A N 1
ATOM 842 C CA . GLY A 1 112 ? 1.879 -5.135 -24.726 1.00 87.19 112 GLY A CA 1
ATOM 843 C C . GLY A 1 112 ? 2.372 -3.924 -23.933 1.00 87.19 112 GLY A C 1
ATOM 844 O O . GLY A 1 112 ? 2.262 -3.890 -22.710 1.00 87.19 112 GLY A O 1
ATOM 845 N N . THR A 1 113 ? 2.921 -2.921 -24.619 1.00 85.44 113 THR A N 1
ATOM 846 C CA . THR A 1 113 ? 3.323 -1.653 -23.987 1.00 85.44 113 THR A CA 1
ATOM 847 C C . THR A 1 113 ? 2.090 -0.832 -23.620 1.00 85.44 113 THR A C 1
ATOM 849 O O . THR A 1 113 ? 1.212 -0.623 -24.458 1.00 85.44 113 THR A O 1
ATOM 852 N N . VAL A 1 114 ? 2.041 -0.325 -22.387 1.00 82.38 114 VAL A N 1
ATOM 853 C CA . VAL A 1 114 ? 0.952 0.529 -21.892 1.00 82.38 114 VAL A CA 1
ATOM 854 C C . VAL A 1 114 ? 1.536 1.868 -21.458 1.00 82.38 114 VAL A C 1
ATOM 856 O O . VAL A 1 114 ? 2.312 1.943 -20.507 1.00 82.38 114 VAL A O 1
ATOM 859 N N . GLY A 1 115 ? 1.193 2.937 -22.182 1.00 83.81 115 GLY A N 1
ATOM 860 C CA . GLY A 1 115 ? 1.828 4.244 -21.996 1.00 83.81 115 GLY A CA 1
ATOM 861 C C . GLY A 1 115 ? 3.334 4.161 -22.259 1.00 83.81 115 GLY A C 1
ATOM 862 O O . GLY A 1 115 ? 3.747 3.818 -23.365 1.00 83.81 115 GLY A O 1
ATOM 863 N N . SER A 1 116 ? 4.144 4.460 -21.241 1.00 83.25 116 SER A N 1
ATOM 864 C CA . SER A 1 116 ? 5.607 4.325 -21.273 1.00 83.25 116 SER A CA 1
ATOM 865 C C . SER A 1 116 ? 6.132 2.999 -20.706 1.00 83.25 116 SER A C 1
ATOM 867 O O . SER A 1 116 ? 7.328 2.754 -20.818 1.00 83.25 116 SER A O 1
ATOM 869 N N . ALA A 1 117 ? 5.281 2.154 -20.112 1.00 86.06 117 ALA A N 1
ATOM 870 C CA . ALA A 1 117 ? 5.702 0.919 -19.450 1.00 86.06 117 ALA A CA 1
ATOM 871 C C . ALA A 1 117 ? 5.762 -0.256 -20.438 1.00 86.06 117 ALA A C 1
ATOM 873 O O . ALA A 1 117 ? 4.734 -0.712 -20.959 1.00 86.06 117 ALA A O 1
ATOM 874 N N . MET A 1 118 ? 6.970 -0.761 -20.677 1.00 92.81 118 MET A N 1
ATOM 875 C CA . MET A 1 118 ? 7.225 -1.940 -21.504 1.00 92.81 118 MET A CA 1
ATOM 876 C C . MET A 1 118 ? 6.947 -3.238 -20.729 1.00 92.81 118 MET A C 1
ATOM 878 O O . MET A 1 118 ? 6.742 -3.233 -19.517 1.00 92.81 118 MET A O 1
ATOM 882 N N 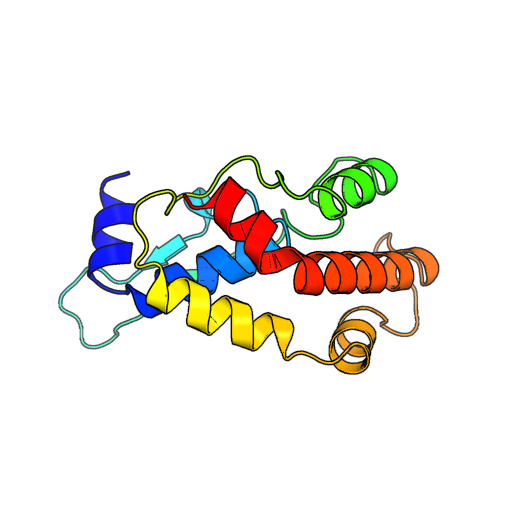. LEU A 1 119 ? 6.959 -4.384 -21.417 1.00 92.94 119 LEU A N 1
ATOM 883 C CA . LEU A 1 119 ? 6.722 -5.691 -20.781 1.00 92.94 119 LEU A CA 1
ATOM 884 C C . LEU A 1 119 ? 7.721 -6.003 -19.657 1.00 92.94 119 LEU A C 1
ATOM 886 O O . LEU A 1 119 ? 7.348 -6.605 -18.655 1.00 92.94 119 LEU A O 1
ATOM 890 N N . THR A 1 120 ? 8.975 -5.573 -19.807 1.00 93.25 120 THR A N 1
ATOM 891 C CA . THR A 1 120 ? 10.001 -5.702 -18.763 1.00 93.25 120 THR A CA 1
ATOM 892 C C . THR A 1 120 ? 9.622 -4.918 -17.514 1.00 93.25 120 THR A C 1
ATOM 894 O O . THR A 1 120 ? 9.708 -5.447 -16.412 1.00 93.25 120 THR A O 1
ATOM 897 N N . ASP A 1 121 ? 9.119 -3.698 -17.688 1.00 94.56 121 ASP A N 1
ATOM 898 C CA . ASP A 1 121 ? 8.695 -2.826 -16.594 1.00 94.56 121 ASP A CA 1
ATOM 899 C C . ASP A 1 121 ? 7.481 -3.401 -15.863 1.00 94.56 121 ASP A C 1
ATOM 901 O O . ASP A 1 121 ? 7.410 -3.378 -14.637 1.00 94.56 121 ASP A O 1
ATOM 905 N N . GLN A 1 122 ? 6.538 -3.969 -16.615 1.00 95.19 122 GLN A N 1
ATOM 906 C CA . GLN A 1 122 ? 5.358 -4.643 -16.072 1.00 95.19 122 GLN A CA 1
ATOM 907 C C . GLN A 1 122 ? 5.737 -5.890 -15.262 1.00 95.19 122 GLN A C 1
ATOM 909 O O . GLN A 1 122 ? 5.206 -6.099 -14.170 1.00 95.19 122 GLN A O 1
ATOM 914 N N . ALA A 1 123 ? 6.688 -6.692 -15.751 1.00 95.69 123 ALA A N 1
ATOM 915 C CA . ALA A 1 123 ? 7.209 -7.843 -15.017 1.00 95.69 123 ALA A CA 1
ATOM 916 C C . ALA A 1 123 ? 7.941 -7.412 -13.734 1.00 95.69 123 ALA A C 1
ATOM 918 O O . ALA A 1 123 ? 7.681 -7.952 -12.660 1.00 95.69 123 ALA A O 1
ATOM 919 N N . MET A 1 124 ? 8.786 -6.381 -13.818 1.00 96.69 124 MET A N 1
ATOM 920 C CA . MET A 1 124 ? 9.478 -5.815 -12.656 1.00 96.69 124 MET A CA 1
ATOM 921 C C . MET A 1 124 ? 8.507 -5.211 -11.632 1.00 96.69 124 MET A C 1
ATOM 923 O O . MET A 1 124 ? 8.741 -5.314 -10.427 1.00 96.69 124 MET A O 1
ATOM 927 N N . LEU A 1 125 ? 7.403 -4.609 -12.083 1.00 97.06 125 LEU A N 1
ATOM 928 C CA . LEU A 1 125 ? 6.338 -4.125 -11.206 1.00 97.06 125 LEU A CA 1
ATOM 929 C C . LEU A 1 125 ? 5.657 -5.282 -10.473 1.00 97.06 125 LEU A C 1
ATOM 931 O O . LEU A 1 125 ? 5.467 -5.190 -9.260 1.00 97.06 125 LEU A O 1
ATOM 935 N N . ALA A 1 126 ? 5.336 -6.371 -11.176 1.00 97.56 126 ALA A N 1
ATOM 936 C CA . ALA A 1 126 ? 4.753 -7.561 -10.562 1.00 97.56 126 ALA A CA 1
ATOM 937 C C . ALA A 1 126 ? 5.676 -8.135 -9.475 1.00 97.56 126 ALA A C 1
ATOM 939 O O . ALA A 1 126 ? 5.232 -8.374 -8.353 1.00 97.56 126 ALA A O 1
ATOM 940 N N . GLU A 1 127 ? 6.973 -8.274 -9.768 1.00 98.06 127 GLU A N 1
ATOM 941 C CA . GLU A 1 127 ? 7.979 -8.710 -8.791 1.00 98.06 127 GLU A CA 1
ATOM 942 C C . GLU A 1 127 ? 8.063 -7.767 -7.585 1.00 98.06 127 GLU A C 1
ATOM 944 O O . GLU A 1 127 ? 8.142 -8.215 -6.439 1.00 98.06 127 GLU A O 1
ATOM 949 N N . ALA A 1 128 ? 8.021 -6.454 -7.819 1.00 98.12 128 ALA A N 1
ATOM 950 C CA . ALA A 1 128 ? 8.042 -5.475 -6.744 1.00 98.12 128 ALA A CA 1
ATOM 951 C C . ALA A 1 128 ? 6.786 -5.575 -5.862 1.00 98.12 128 ALA A C 1
ATOM 953 O O . ALA A 1 128 ? 6.902 -5.543 -4.638 1.00 98.12 128 ALA A O 1
ATOM 954 N N . LEU A 1 129 ? 5.597 -5.748 -6.445 1.00 98.38 129 LEU A N 1
ATOM 955 C CA . LEU A 1 129 ? 4.349 -5.910 -5.694 1.00 98.38 129 LEU A CA 1
ATOM 956 C C . LEU A 1 129 ? 4.287 -7.230 -4.921 1.00 98.38 129 LEU A C 1
ATOM 958 O O . LEU A 1 129 ? 3.789 -7.231 -3.794 1.00 98.38 129 LEU A O 1
ATOM 962 N N . ILE A 1 130 ? 4.833 -8.313 -5.479 1.00 98.56 130 ILE A N 1
ATOM 963 C CA . ILE A 1 130 ? 5.039 -9.591 -4.783 1.00 98.56 130 ILE A CA 1
ATOM 964 C C . ILE A 1 130 ? 5.950 -9.383 -3.571 1.00 98.56 130 ILE A C 1
ATOM 966 O O . ILE A 1 130 ? 5.570 -9.703 -2.446 1.00 98.56 130 ILE A O 1
ATOM 970 N N . TRP A 1 131 ? 7.104 -8.738 -3.760 1.00 98.44 131 TRP A N 1
ATOM 971 C CA . TRP A 1 131 ? 8.011 -8.440 -2.652 1.00 98.44 131 TRP A CA 1
ATOM 972 C C . TRP A 1 131 ? 7.330 -7.591 -1.571 1.00 98.44 131 TRP A C 1
ATOM 974 O O . TRP A 1 131 ? 7.460 -7.877 -0.378 1.00 98.44 131 TRP A O 1
ATOM 984 N N . ARG A 1 132 ? 6.567 -6.562 -1.964 1.00 98.38 132 ARG A N 1
ATOM 985 C CA . ARG A 1 132 ? 5.838 -5.711 -1.015 1.00 98.38 132 ARG A CA 1
ATOM 986 C C . ARG A 1 132 ? 4.732 -6.464 -0.291 1.00 98.38 132 ARG A C 1
ATOM 988 O O . ARG A 1 132 ? 4.565 -6.235 0.900 1.00 98.38 132 ARG A O 1
ATOM 995 N N . ARG A 1 133 ? 4.001 -7.351 -0.973 1.00 98.44 133 ARG A N 1
ATOM 996 C CA . ARG A 1 133 ? 3.005 -8.240 -0.360 1.00 98.44 133 ARG A CA 1
ATOM 997 C C . ARG A 1 133 ? 3.671 -9.073 0.737 1.00 98.44 133 ARG A C 1
ATOM 999 O O . ARG A 1 133 ? 3.217 -9.068 1.879 1.00 98.44 133 ARG A O 1
ATOM 1006 N N . ASP A 1 134 ? 4.784 -9.724 0.417 1.00 98.44 134 ASP A N 1
ATOM 1007 C CA . ASP A 1 134 ? 5.483 -10.614 1.349 1.00 98.44 134 ASP A CA 1
ATOM 1008 C C . ASP A 1 134 ? 6.050 -9.849 2.558 1.00 98.44 134 ASP A C 1
ATOM 1010 O O . ASP A 1 134 ? 6.049 -10.348 3.682 1.00 98.44 134 ASP A O 1
ATOM 1014 N N . ASN A 1 135 ? 6.451 -8.589 2.358 1.00 98.31 135 ASN A N 1
ATOM 1015 C CA . ASN A 1 135 ? 6.979 -7.703 3.401 1.00 98.31 135 ASN A CA 1
ATOM 1016 C C . ASN A 1 135 ? 5.924 -6.762 4.013 1.00 98.31 135 ASN A C 1
ATOM 1018 O O . ASN A 1 135 ? 6.276 -5.853 4.775 1.00 98.31 135 ASN A O 1
ATOM 1022 N N . LEU A 1 136 ? 4.636 -6.955 3.708 1.00 98.00 136 LEU A N 1
ATOM 1023 C CA . LEU A 1 136 ? 3.593 -5.964 3.985 1.00 98.00 136 LEU A CA 1
ATOM 1024 C C . LEU A 1 136 ? 3.431 -5.666 5.475 1.00 98.00 136 LEU A C 1
ATOM 1026 O O . LEU A 1 136 ? 3.225 -4.514 5.843 1.00 98.00 136 LEU A O 1
ATOM 1030 N N . GLN A 1 137 ? 3.608 -6.669 6.339 1.00 97.81 137 GLN A N 1
ATOM 1031 C CA . GLN A 1 137 ? 3.594 -6.467 7.788 1.00 97.81 137 GLN A CA 1
ATOM 1032 C C . GLN A 1 137 ? 4.640 -5.438 8.234 1.00 97.81 137 GLN A C 1
ATOM 1034 O O . GLN A 1 137 ? 4.344 -4.534 9.013 1.00 97.81 137 GLN A O 1
ATOM 1039 N N . ILE A 1 138 ? 5.872 -5.562 7.733 1.00 97.62 138 ILE A N 1
ATOM 1040 C CA . ILE A 1 138 ? 6.979 -4.664 8.083 1.00 97.62 138 ILE A CA 1
ATOM 1041 C C . ILE A 1 138 ? 6.693 -3.261 7.546 1.00 97.62 138 ILE A C 1
ATOM 1043 O O . ILE A 1 138 ? 6.900 -2.280 8.260 1.00 97.62 138 ILE A O 1
ATOM 1047 N N . ILE A 1 139 ? 6.199 -3.176 6.309 1.00 97.94 139 ILE A N 1
ATOM 1048 C CA . ILE A 1 139 ? 5.813 -1.921 5.656 1.00 97.94 139 ILE A CA 1
ATOM 1049 C C . ILE A 1 139 ? 4.739 -1.200 6.477 1.00 97.94 139 ILE A C 1
ATOM 1051 O O . ILE A 1 139 ? 4.930 -0.055 6.884 1.00 97.94 139 ILE A O 1
ATOM 1055 N N . VAL A 1 140 ? 3.630 -1.878 6.778 1.00 97.19 140 VAL A N 1
ATOM 1056 C CA . VAL A 1 140 ? 2.516 -1.314 7.549 1.00 97.19 140 VAL A CA 1
ATOM 1057 C C . VAL A 1 140 ? 2.986 -0.858 8.924 1.00 97.19 140 VAL A C 1
ATOM 1059 O O . VAL A 1 140 ? 2.698 0.273 9.313 1.00 97.19 140 VAL A O 1
ATOM 1062 N N . ASN A 1 141 ? 3.782 -1.669 9.623 1.00 95.50 141 ASN A N 1
ATOM 1063 C CA . ASN A 1 141 ? 4.296 -1.301 10.938 1.00 95.50 141 ASN A CA 1
ATOM 1064 C C . ASN A 1 141 ? 5.180 -0.043 10.888 1.00 95.50 141 ASN A C 1
ATOM 1066 O O . ASN A 1 141 ? 5.193 0.720 11.846 1.00 95.50 141 ASN A O 1
ATOM 1070 N N . ARG A 1 142 ? 5.911 0.207 9.797 1.00 95.50 142 ARG A N 1
ATOM 1071 C CA . ARG A 1 142 ? 6.745 1.414 9.658 1.00 95.50 142 ARG A CA 1
ATOM 1072 C C . ARG A 1 142 ? 5.942 2.661 9.300 1.00 95.50 142 ARG A C 1
ATOM 1074 O O . ARG A 1 142 ? 6.288 3.755 9.741 1.00 95.50 142 ARG A O 1
ATOM 1081 N N . ILE A 1 143 ? 4.905 2.504 8.482 1.00 95.06 143 ILE A N 1
ATOM 1082 C CA . ILE A 1 143 ? 4.164 3.627 7.895 1.00 95.06 143 ILE A CA 1
ATOM 1083 C C . ILE A 1 143 ? 2.994 4.055 8.782 1.00 95.06 143 ILE A C 1
ATOM 1085 O O . ILE A 1 143 ? 2.734 5.254 8.912 1.00 95.06 143 ILE A O 1
ATOM 1089 N N . LEU A 1 144 ? 2.281 3.086 9.365 1.00 93.81 144 LEU A N 1
ATOM 1090 C CA . LEU A 1 144 ? 0.999 3.300 10.039 1.00 93.81 144 LEU A CA 1
ATOM 1091 C C . LEU A 1 144 ? 1.087 3.312 11.571 1.00 93.81 144 LEU A C 1
ATOM 1093 O O . LEU A 1 144 ? 0.153 3.832 12.186 1.00 93.81 144 LEU A O 1
ATOM 1097 N N . SER A 1 145 ? 2.168 2.788 12.167 1.00 83.69 145 SER A N 1
ATOM 1098 C CA . SER A 1 145 ? 2.389 2.849 13.626 1.00 83.69 145 SER A CA 1
ATOM 1099 C C . SER A 1 145 ? 2.806 4.230 14.111 1.00 83.69 145 SER A C 1
ATOM 1101 O O . SER A 1 145 ? 3.509 4.949 13.361 1.00 83.69 145 SER A O 1
#

Sequence (145 aa):
MERAEETATRYPVEAANIAVFDAWICNADRAGNLRANLAQSTDNMMIGLDHGGSLLSVADTIDAAFDRLKRADWPPGHVFKGMLDPRLTQAMIERVQGLSDAAIQDACILGGTVGSAMLTDQAMLAEALIWRRDNLQIIVNRILS

Secondary structure (DSSP, 8-state):
-HHHHHHHHHSHHHHHHHHHHHHHHT---HHHHEEE--SSSS---EEE---TTSGGGSSSSHHHHHHHHT-TT-SS--TTTTTS-HHHHHHHHHHHHTS-HHHHHHHH--SS-BTTB-HHHHHHHHHHHHHHHHTHHHHHHHHH-

Foldseek 3Di:
DVVLLLCCVLPQLVNLLVLLVCLLFQQPPQPVQWDADSDPDPDGDIDRDDSCCTQCNVDPHNVVSLVQLQDLCGPVADPQAPRHDPVSNVVNLVVLLPDDLVNLLVVQQPPADDDPAGNVSSVSSSVSSNSCSVCSVSSCVNHRD

pLDDT: mean 92.08, std 7.55, range [58.41, 98.62]

Radius of gyration: 15.63 Å; chains: 1; bounding box: 43×32×40 Å